Protein AF-A6G2N0-F1 (afdb_monomer)

Solvent-accessible surface area (backbone atoms only — not comparable to full-atom values): 9481 Å² total; per-residue (Å²): 54,36,30,54,74,61,74,48,76,41,47,52,71,36,73,52,55,35,36,36,58,44,67,35,67,49,73,44,63,50,72,87,75,72,36,85,74,47,76,44,66,72,51,85,65,52,94,42,86,45,56,96,41,101,87,50,57,52,89,36,59,29,45,91,34,53,29,30,73,48,76,86,74,53,82,82,58,87,58,37,29,37,31,46,38,41,38,33,29,70,23,92,53,71,44,46,45,54,37,36,42,69,68,62,53,49,35,29,37,28,40,21,82,88,72,48,35,31,26,36,18,35,42,32,44,34,45,88,89,48,22,48,32,34,76,42,94,53,58,49,75,92,54,61,62,64,46,82,77,42,73,37,80,36,82,75,79,65,72,39,67,72,39,57,57,54,55,68,124

Radius of gyration: 16.44 Å; Cα contacts (8 Å, |Δi|>4): 388; chains: 1; bounding box: 40×40×49 Å

Sequence (169 aa):
MIRPEQPFALFAGDEAVFYFGSPLWLELTAGDPPRPLLELPCVRPSDTWFGPSTREGELCYAAQTRARMDLEAIDWGPARALTRVRLINSSAQTLHFTRLLVPIGRLGLFLAADGRHWTEGLRANVGTEVVDCEVETAPPEEAGSVERVREARRGSSGVFRRALVALVG

pLDDT: mean 77.18, std 16.87, range [33.44, 95.06]

InterPro domains:
  IPR007366 Protein of unknown function DUF432 [PF04254] (1-110)

Nearest PDB structures (foldseek):
  7ds1-assembly1_A  TM=2.674E-01  e=5.481E+00  Aspergillus oryzae RIB40

Secondary structure (DSSP, 8-state):
-BEESS-EEE-TT-EEEEEEEEEPEEEEEETTTTEEEEEEESS--B--EEEEETTEEEE--B---EEBS-STT----SSEEEEEEEEEE-SSS-EEE--B---GGGS-EEEETTS-EEE--EEEEE-SS-EEEEE-SS--GGG-SEEEEE--SS---S-BTTS------

Mean predicted aligned error: 8.43 Å

Structure (mmCIF, N/CA/C/O backbone):
data_AF-A6G2N0-F1
#
_entry.id   AF-A6G2N0-F1
#
loop_
_atom_site.group_PDB
_atom_site.id
_atom_site.type_symbol
_atom_site.label_atom_id
_atom_site.label_alt_id
_atom_site.label_comp_id
_atom_site.label_asym_id
_atom_site.label_entity_id
_atom_site.label_seq_id
_atom_site.pdbx_PDB_ins_code
_atom_site.Cartn_x
_atom_site.Cartn_y
_atom_site.Cartn_z
_atom_site.occupancy
_atom_site.B_iso_or_equiv
_atom_site.auth_seq_id
_atom_site.auth_comp_id
_atom_site.auth_asym_id
_atom_site.auth_atom_id
_atom_site.pdbx_PDB_model_num
ATOM 1 N N . MET A 1 1 ? -7.073 8.025 -2.406 1.00 61.81 1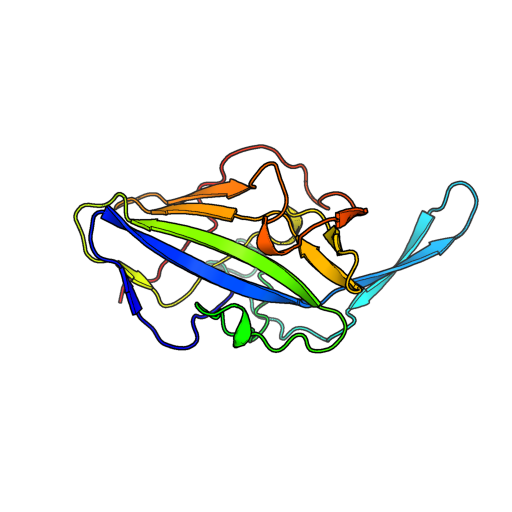 MET A N 1
ATOM 2 C CA . MET A 1 1 ? -8.085 7.745 -1.366 1.00 61.81 1 MET A CA 1
ATOM 3 C C . MET A 1 1 ? -8.633 6.355 -1.600 1.00 61.81 1 MET A C 1
ATOM 5 O O . MET A 1 1 ? -9.202 6.112 -2.655 1.00 61.81 1 MET A O 1
ATOM 9 N N . ILE A 1 2 ? -8.432 5.465 -0.639 1.00 67.56 2 ILE A N 1
ATOM 10 C CA . ILE A 1 2 ? -8.869 4.069 -0.659 1.00 67.56 2 ILE A CA 1
ATOM 11 C C . ILE A 1 2 ? -10.036 3.926 0.315 1.00 67.56 2 ILE A C 1
ATOM 13 O O . ILE A 1 2 ? -10.084 4.611 1.340 1.00 67.56 2 ILE A O 1
ATOM 17 N N . ARG A 1 3 ? -11.000 3.070 -0.022 1.00 69.62 3 ARG A N 1
ATOM 18 C CA . ARG A 1 3 ? -12.134 2.733 0.849 1.00 69.62 3 ARG A CA 1
ATOM 19 C C . ARG A 1 3 ? -12.067 1.244 1.175 1.00 69.62 3 ARG A C 1
ATOM 21 O O . ARG A 1 3 ? -11.811 0.474 0.249 1.00 69.62 3 ARG A O 1
ATOM 28 N N . PRO A 1 4 ? -12.289 0.818 2.426 1.00 69.31 4 PRO A N 1
ATOM 29 C CA . PRO A 1 4 ? -12.474 -0.598 2.703 1.00 69.31 4 PRO A CA 1
ATOM 30 C C . PRO A 1 4 ? -13.734 -1.101 1.988 1.00 69.31 4 PRO A C 1
ATOM 32 O O . PRO A 1 4 ? -14.647 -0.324 1.697 1.00 69.31 4 PRO A O 1
ATOM 35 N N . GLU A 1 5 ? -13.773 -2.394 1.665 1.00 72.88 5 GLU A N 1
ATOM 36 C CA . GLU A 1 5 ? -14.953 -3.020 1.056 1.00 72.88 5 GLU A CA 1
ATOM 37 C C . GLU A 1 5 ? -16.218 -2.831 1.892 1.00 72.88 5 GLU A C 1
ATOM 39 O O . GLU A 1 5 ? -17.284 -2.534 1.352 1.00 72.88 5 GLU A O 1
ATOM 44 N N . GLN A 1 6 ? -16.070 -2.968 3.204 1.00 71.38 6 GLN A N 1
ATOM 45 C CA . GLN A 1 6 ? -17.097 -2.679 4.187 1.00 71.38 6 GLN A CA 1
ATOM 46 C C . GLN A 1 6 ? -16.482 -1.777 5.259 1.00 71.38 6 GLN A C 1
ATOM 48 O O . GLN A 1 6 ? -15.341 -2.019 5.665 1.00 71.38 6 GLN A O 1
ATOM 53 N N . PRO A 1 7 ? -17.190 -0.728 5.714 1.00 75.62 7 PRO A N 1
ATOM 54 C CA . PRO A 1 7 ? -16.793 -0.014 6.918 1.00 75.62 7 PRO A CA 1
ATOM 55 C C . PRO A 1 7 ? -16.642 -1.006 8.068 1.00 75.62 7 PRO A C 1
ATOM 57 O O . PRO A 1 7 ? -17.471 -1.901 8.229 1.00 75.62 7 PRO A O 1
ATOM 60 N N . PHE A 1 8 ? -15.598 -0.840 8.865 1.00 80.56 8 PHE A N 1
ATOM 61 C CA . PHE A 1 8 ? -15.336 -1.703 10.007 1.00 80.56 8 PHE A CA 1
ATOM 62 C C . PHE A 1 8 ? -14.929 -0.857 11.212 1.00 80.56 8 PHE A C 1
ATOM 64 O O . PHE A 1 8 ? -14.494 0.292 11.077 1.00 80.56 8 PHE A O 1
ATOM 71 N N . ALA A 1 9 ? -15.110 -1.437 12.393 1.00 85.31 9 ALA A N 1
ATOM 72 C CA . ALA A 1 9 ? -14.649 -0.881 13.650 1.00 85.31 9 ALA A CA 1
ATOM 73 C C . ALA A 1 9 ? -13.345 -1.578 14.050 1.00 85.31 9 ALA A C 1
ATOM 75 O O . ALA A 1 9 ? -13.254 -2.801 13.960 1.00 85.31 9 ALA A O 1
ATOM 76 N N . LEU A 1 10 ? -12.357 -0.805 14.487 1.00 88.31 10 LEU A N 1
ATOM 77 C CA . LEU A 1 10 ? -11.127 -1.314 15.084 1.00 88.31 10 LEU A CA 1
ATOM 78 C C . LEU A 1 10 ? -11.140 -0.952 16.567 1.00 88.31 10 LEU A C 1
ATOM 80 O O . LEU A 1 10 ? -11.155 0.237 16.902 1.00 88.31 10 LEU A O 1
ATOM 84 N N . PHE A 1 11 ? -11.180 -1.944 17.454 1.00 91.38 11 PHE A N 1
ATOM 85 C CA . PHE A 1 11 ? -11.209 -1.685 18.893 1.00 91.38 11 PHE A CA 1
ATOM 86 C C . PHE A 1 11 ? -9.862 -1.158 19.393 1.00 91.38 11 PHE A C 1
ATOM 88 O O . PHE A 1 11 ? -8.851 -1.208 18.692 1.00 91.38 11 PHE A O 1
ATOM 95 N N . ALA A 1 12 ? -9.864 -0.578 20.591 1.00 92.06 12 ALA A N 1
ATOM 96 C CA . ALA A 1 12 ? -8.654 -0.062 21.220 1.00 92.06 12 ALA A CA 1
ATOM 97 C C . ALA A 1 12 ? -7.628 -1.190 21.415 1.00 92.06 12 ALA A C 1
ATOM 99 O O . ALA A 1 12 ? -7.949 -2.217 22.008 1.00 92.06 12 ALA A O 1
ATOM 100 N N . GLY A 1 13 ? -6.401 -0.985 20.934 1.00 91.00 13 GLY A N 1
ATOM 101 C CA . GLY A 1 13 ? -5.320 -1.970 20.990 1.00 91.00 13 GLY A CA 1
ATOM 102 C C . GLY A 1 13 ? -5.304 -2.985 19.844 1.00 91.00 13 GLY A C 1
ATOM 103 O O . GLY A 1 13 ? -4.304 -3.688 19.701 1.00 91.00 13 GLY A O 1
ATOM 104 N N . ASP A 1 14 ? -6.349 -3.041 19.015 1.00 93.44 14 ASP A N 1
ATOM 105 C CA . ASP A 1 14 ? -6.418 -3.989 17.904 1.00 93.44 14 ASP A CA 1
ATOM 106 C C . ASP A 1 14 ? -5.618 -3.523 16.681 1.00 93.44 14 ASP A C 1
ATOM 108 O O . ASP A 1 14 ? -5.363 -2.333 16.457 1.00 93.44 14 ASP A O 1
ATOM 112 N N . GLU A 1 15 ? -5.276 -4.499 15.843 1.00 92.62 15 GLU A N 1
ATOM 113 C CA . GLU A 1 15 ? -4.634 -4.308 14.551 1.00 92.62 15 GLU A CA 1
ATOM 114 C C . GLU A 1 15 ? -5.508 -4.872 13.424 1.00 92.62 15 GLU A C 1
ATOM 116 O O . GLU A 1 15 ? -6.157 -5.906 13.578 1.00 92.62 15 GLU A O 1
ATOM 121 N N . ALA A 1 16 ? -5.486 -4.215 12.266 1.00 89.88 16 ALA A N 1
ATOM 122 C CA . ALA A 1 16 ? -6.027 -4.753 11.026 1.00 89.88 16 ALA A CA 1
ATOM 123 C C . ALA A 1 16 ? -5.038 -4.592 9.864 1.00 89.88 16 ALA A C 1
ATOM 125 O O . ALA A 1 16 ? -4.276 -3.624 9.801 1.00 89.88 16 ALA A O 1
ATOM 126 N N . VAL A 1 17 ? -5.079 -5.531 8.918 1.00 90.38 17 VAL A N 1
ATOM 127 C CA . VAL A 1 17 ? -4.259 -5.510 7.701 1.00 90.38 17 VAL A CA 1
ATOM 128 C C . VAL A 1 17 ? -5.155 -5.348 6.480 1.00 90.38 17 VAL A C 1
ATOM 130 O O . VAL A 1 17 ? -6.220 -5.956 6.383 1.00 90.38 17 VAL A O 1
ATOM 133 N N . PHE A 1 18 ? -4.715 -4.508 5.547 1.00 87.31 18 PHE A N 1
ATOM 134 C CA . PHE A 1 18 ? -5.406 -4.224 4.298 1.00 87.31 18 PHE A CA 1
ATOM 135 C C . PHE A 1 18 ? -4.469 -4.350 3.117 1.00 87.31 18 PHE A C 1
ATOM 137 O O . PHE A 1 18 ? -3.314 -3.939 3.182 1.00 87.31 18 PHE A O 1
ATOM 144 N N . TYR A 1 19 ? -5.019 -4.788 1.998 1.00 88.62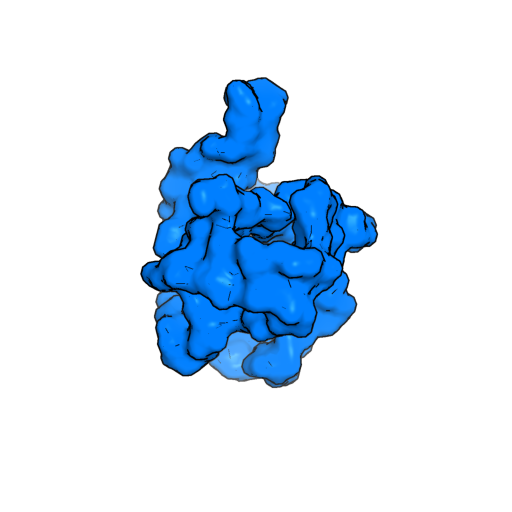 19 TYR A N 1
ATOM 145 C CA . TYR A 1 19 ? -4.350 -4.801 0.713 1.00 88.62 19 TYR A CA 1
ATOM 146 C C . TYR A 1 19 ? -5.167 -3.991 -0.283 1.00 88.62 19 TYR A C 1
ATOM 148 O O . TYR A 1 19 ? -6.398 -4.075 -0.319 1.00 88.62 19 TYR A O 1
ATOM 156 N N . PHE A 1 20 ? -4.500 -3.184 -1.101 1.00 86.44 20 PHE A N 1
ATOM 157 C CA . PHE A 1 20 ? -5.162 -2.465 -2.185 1.00 86.44 20 PHE A CA 1
ATOM 158 C C . PHE A 1 20 ? -4.223 -2.291 -3.383 1.00 86.44 20 PHE A C 1
ATOM 160 O O . PHE A 1 20 ? -3.032 -2.026 -3.230 1.00 86.44 20 PHE A O 1
ATOM 167 N N . GLY A 1 21 ? -4.764 -2.451 -4.591 1.00 86.44 21 GLY A N 1
ATOM 168 C CA . GLY A 1 21 ? -4.028 -2.268 -5.841 1.00 86.44 21 GLY A CA 1
ATOM 169 C C . GLY A 1 21 ? -4.092 -0.832 -6.367 1.00 86.44 21 GLY A C 1
ATOM 170 O O . GLY A 1 21 ? -5.176 -0.332 -6.696 1.00 86.44 21 GLY A O 1
ATOM 171 N N . SER A 1 22 ? -2.940 -0.187 -6.529 1.00 84.62 22 SER A N 1
ATOM 172 C CA . SER A 1 22 ? -2.809 1.095 -7.236 1.00 84.62 22 SER A CA 1
ATOM 173 C C . SER A 1 22 ? -2.490 0.873 -8.712 1.00 84.62 22 SER A C 1
ATOM 175 O O . SER A 1 22 ? -1.679 0.001 -9.012 1.00 84.62 22 SER A O 1
ATOM 177 N N . PRO A 1 23 ? -3.090 1.633 -9.645 1.00 85.38 23 PRO A N 1
ATOM 178 C CA . PRO A 1 23 ? -2.761 1.505 -11.060 1.00 85.38 23 PRO A CA 1
ATOM 179 C C . PRO A 1 23 ? -1.313 1.931 -11.329 1.00 85.38 23 PRO A C 1
ATOM 181 O O . PRO A 1 23 ? -0.829 2.922 -10.778 1.00 85.38 23 PRO A O 1
ATOM 184 N N . LEU A 1 24 ? -0.643 1.182 -12.198 1.00 86.94 24 LEU A N 1
ATOM 185 C CA . LEU A 1 24 ? 0.693 1.488 -12.685 1.00 86.94 24 LEU A CA 1
ATOM 186 C C . LEU A 1 24 ? 0.659 2.590 -13.745 1.00 86.94 24 LEU A C 1
ATOM 188 O O . LEU A 1 24 ? -0.360 2.855 -14.390 1.00 86.94 24 LEU A O 1
ATOM 192 N N . TRP A 1 25 ? 1.821 3.207 -13.920 1.00 85.88 25 TRP A N 1
ATOM 193 C CA . TRP A 1 25 ? 2.100 4.178 -14.965 1.00 85.88 25 TRP A CA 1
ATOM 194 C C . TRP A 1 25 ? 3.224 3.638 -15.838 1.00 85.88 25 TRP A C 1
ATOM 196 O O . TRP A 1 25 ? 4.190 3.067 -15.331 1.00 85.88 25 TRP A O 1
ATOM 206 N N . LEU A 1 26 ? 3.082 3.820 -17.144 1.00 87.12 26 LEU A N 1
ATOM 207 C CA . LEU A 1 26 ? 4.092 3.492 -18.130 1.00 87.12 26 LEU A CA 1
ATOM 208 C C . LEU A 1 26 ? 4.954 4.728 -18.380 1.00 87.12 26 LEU A C 1
ATOM 210 O O . LEU A 1 26 ? 4.442 5.775 -18.770 1.00 87.12 26 LEU A O 1
ATOM 214 N N . GLU A 1 27 ? 6.258 4.588 -18.179 1.00 88.38 27 GLU A N 1
ATOM 215 C CA . GLU A 1 27 ? 7.251 5.614 -18.478 1.00 88.38 27 GLU A CA 1
ATOM 216 C C . GLU A 1 27 ? 8.030 5.208 -19.732 1.00 88.38 27 GLU A C 1
ATOM 218 O O . GLU A 1 27 ? 8.621 4.129 -19.790 1.00 88.38 27 GLU A O 1
ATOM 223 N N . LEU A 1 28 ? 8.033 6.078 -20.739 1.00 88.31 28 LEU A N 1
ATOM 224 C CA . LEU A 1 28 ? 8.879 5.944 -21.918 1.00 88.31 28 LEU A CA 1
ATOM 225 C C . LEU A 1 28 ? 10.133 6.787 -21.725 1.00 88.31 28 LEU A C 1
ATOM 227 O O . LEU A 1 28 ? 10.047 8.001 -21.531 1.00 88.31 28 LEU A O 1
ATOM 231 N N . THR A 1 29 ? 11.296 6.151 -21.834 1.00 91.75 29 THR A N 1
ATOM 232 C CA . THR A 1 29 ? 12.603 6.811 -21.759 1.00 91.75 29 THR A CA 1
ATOM 233 C C . THR A 1 29 ? 13.359 6.682 -23.077 1.00 91.75 29 THR A C 1
ATOM 235 O O . THR A 1 29 ? 13.266 5.644 -23.729 1.00 91.75 29 THR A O 1
ATOM 238 N N . ALA A 1 30 ? 14.154 7.685 -23.452 1.00 93.25 30 ALA A N 1
ATOM 239 C CA . ALA A 1 30 ? 15.039 7.609 -24.617 1.00 93.25 30 ALA A CA 1
ATOM 240 C C . ALA A 1 30 ? 16.377 8.322 -24.390 1.00 93.25 30 ALA A C 1
ATOM 242 O O . ALA A 1 30 ? 16.510 9.153 -23.490 1.00 93.25 30 ALA A O 1
ATOM 243 N N . GLY A 1 31 ? 17.342 8.023 -25.261 1.00 93.75 31 GLY A N 1
ATOM 244 C CA . GLY A 1 31 ? 18.702 8.554 -25.198 1.00 93.75 31 GLY A CA 1
ATOM 245 C C . GLY A 1 31 ? 19.630 7.741 -24.294 1.00 93.75 31 GLY A C 1
ATOM 246 O O . GLY A 1 31 ? 19.213 6.767 -23.669 1.00 93.75 31 GLY A O 1
ATOM 247 N N . ASP A 1 32 ? 20.893 8.164 -24.252 1.00 90.75 32 ASP A N 1
ATOM 248 C CA . ASP A 1 32 ? 21.941 7.616 -23.388 1.00 90.75 32 ASP A CA 1
ATOM 249 C C . ASP A 1 32 ? 22.676 8.787 -22.687 1.00 90.75 32 ASP A C 1
ATOM 251 O O . ASP A 1 32 ? 23.319 9.590 -23.372 1.00 90.75 32 ASP A O 1
ATOM 255 N N . PRO A 1 33 ? 22.517 8.986 -21.359 1.00 88.75 33 PRO A N 1
ATOM 256 C CA . PRO A 1 33 ? 21.727 8.161 -20.446 1.00 88.75 33 PRO A CA 1
ATOM 257 C C . PRO A 1 33 ? 20.212 8.287 -20.704 1.00 88.75 33 PRO A C 1
ATOM 259 O O . PRO A 1 33 ? 19.769 9.326 -21.210 1.00 88.75 33 PRO A O 1
ATOM 262 N N . PRO A 1 34 ? 19.405 7.275 -20.325 1.00 89.44 34 PRO A N 1
ATOM 263 C CA . PRO A 1 34 ? 17.956 7.299 -20.501 1.00 89.44 34 PRO A CA 1
ATOM 264 C C . PRO A 1 34 ? 17.319 8.526 -19.844 1.00 89.44 34 PRO A C 1
ATOM 266 O O . PRO A 1 34 ? 17.529 8.794 -18.661 1.00 89.44 34 PRO A O 1
ATOM 269 N N . ARG A 1 35 ? 16.509 9.265 -20.606 1.00 89.06 35 ARG A N 1
ATOM 270 C CA . ARG A 1 35 ? 15.733 10.410 -20.113 1.00 89.06 35 ARG A CA 1
ATOM 271 C C . ARG A 1 35 ? 14.239 10.159 -20.282 1.00 89.06 35 ARG A C 1
ATOM 273 O O . ARG A 1 35 ? 13.851 9.667 -21.343 1.00 89.06 35 ARG A O 1
ATOM 280 N N . PRO A 1 36 ? 13.400 10.515 -19.295 1.00 86.38 36 PRO A N 1
ATOM 281 C CA . PRO A 1 36 ? 11.955 10.379 -19.418 1.00 86.38 36 PRO A CA 1
ATOM 282 C C . PRO A 1 36 ? 11.430 11.302 -20.522 1.00 86.38 36 PRO A C 1
ATOM 284 O O . PRO A 1 36 ? 11.734 12.494 -20.549 1.00 86.38 36 PRO A O 1
ATOM 287 N N . LEU A 1 37 ? 10.656 10.733 -21.444 1.00 89.38 37 LEU A N 1
ATOM 288 C CA . LEU A 1 37 ? 9.993 11.446 -22.536 1.00 89.38 37 LEU A CA 1
ATOM 289 C C . LEU A 1 37 ? 8.504 11.629 -22.268 1.00 89.38 37 LEU A C 1
ATOM 291 O O . LEU A 1 37 ? 7.951 12.696 -22.525 1.00 89.38 37 LEU A O 1
ATOM 295 N N . LEU A 1 38 ? 7.851 10.562 -2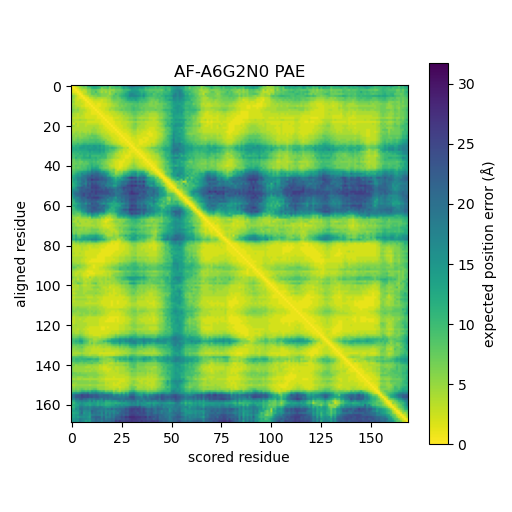1.808 1.00 85.12 38 LEU A N 1
ATOM 296 C CA . LEU A 1 38 ? 6.407 10.511 -21.651 1.00 85.12 38 LEU A CA 1
ATOM 297 C C . LEU A 1 38 ? 6.034 9.573 -20.511 1.00 85.12 38 LEU A C 1
ATOM 299 O O . LEU A 1 38 ? 6.637 8.514 -20.345 1.00 85.12 38 LEU A O 1
ATOM 303 N N . GLU A 1 39 ? 4.986 9.943 -19.786 1.00 81.69 39 GLU A N 1
ATOM 304 C CA . GLU A 1 39 ? 4.362 9.094 -18.788 1.00 81.69 39 GLU A CA 1
ATOM 305 C C . GLU A 1 39 ? 2.867 8.952 -19.083 1.00 81.69 39 GLU A C 1
ATOM 307 O O . GLU A 1 39 ? 2.180 9.949 -19.316 1.00 81.69 39 GLU A O 1
ATOM 312 N N . LEU A 1 40 ? 2.362 7.718 -19.095 1.00 81.81 40 LEU A N 1
ATOM 313 C CA . LEU A 1 40 ? 0.965 7.406 -19.392 1.00 81.81 40 LEU A CA 1
ATOM 314 C C . LEU A 1 40 ? 0.376 6.502 -18.303 1.00 81.81 40 LEU A C 1
ATOM 316 O O . LEU A 1 40 ? 0.990 5.492 -17.956 1.00 81.81 40 LEU A O 1
ATOM 320 N N . PRO A 1 41 ? -0.824 6.796 -17.776 1.00 80.06 41 PRO A N 1
ATOM 321 C CA . PRO A 1 41 ? -1.479 5.897 -16.836 1.00 80.06 41 PRO A CA 1
ATOM 322 C C . PRO A 1 41 ? -1.956 4.629 -17.559 1.00 80.06 41 PRO A C 1
ATOM 324 O O . PRO A 1 41 ? -2.644 4.718 -18.576 1.00 80.06 41 PRO A O 1
ATOM 327 N N . CYS A 1 42 ? -1.660 3.445 -17.012 1.00 81.06 42 CYS A N 1
ATOM 328 C CA . CYS A 1 42 ? -2.153 2.178 -17.572 1.00 81.06 42 CYS A CA 1
ATOM 329 C C . CYS A 1 42 ? -3.673 2.022 -17.399 1.00 81.06 42 CYS A C 1
ATOM 331 O O . CYS A 1 42 ? -4.335 1.339 -18.175 1.00 81.06 42 CYS A O 1
ATOM 333 N N . VAL A 1 43 ? -4.231 2.675 -16.377 1.00 73.31 43 VAL A N 1
ATOM 334 C CA . VAL A 1 43 ? -5.669 2.788 -16.127 1.00 73.31 43 VAL A CA 1
ATOM 335 C C . VAL A 1 43 ? -5.954 4.242 -15.786 1.00 73.31 43 VAL A C 1
ATOM 337 O O . VAL A 1 43 ? -5.338 4.769 -14.862 1.00 73.31 43 VAL A O 1
ATOM 340 N N . ARG A 1 44 ? -6.886 4.893 -16.495 1.00 66.38 44 ARG A N 1
ATOM 341 C CA . ARG A 1 44 ? -7.277 6.280 -16.197 1.00 66.38 44 ARG A CA 1
ATOM 342 C C . ARG A 1 44 ? -7.886 6.344 -14.786 1.00 66.38 44 ARG A C 1
ATOM 344 O O . ARG A 1 44 ? -8.972 5.794 -14.587 1.00 66.38 44 ARG A O 1
ATOM 351 N N . PRO A 1 45 ? -7.231 6.989 -13.804 1.00 62.00 45 PRO A N 1
ATOM 352 C CA . PRO A 1 45 ? -7.839 7.172 -12.497 1.00 62.00 45 PRO A CA 1
ATOM 353 C C . PRO A 1 45 ? -9.022 8.143 -12.605 1.00 62.00 45 PRO A C 1
ATOM 355 O O . PRO A 1 45 ? -9.080 8.981 -13.503 1.00 62.00 45 PRO A O 1
ATOM 358 N N . SER A 1 46 ? -9.982 8.029 -11.688 1.00 55.62 46 SER A N 1
ATOM 359 C CA . SER A 1 46 ? -11.000 9.069 -11.526 1.00 55.62 46 SER A CA 1
ATOM 360 C C . SER A 1 46 ? -10.376 10.251 -10.787 1.00 55.62 46 SER A C 1
ATOM 362 O O . SER A 1 46 ? -9.815 10.074 -9.702 1.00 55.62 46 SER A O 1
ATOM 364 N N . ASP A 1 47 ? -10.461 11.446 -11.366 1.00 52.34 47 ASP A N 1
ATOM 365 C CA . ASP A 1 47 ? -9.924 12.662 -10.759 1.00 52.34 47 ASP A CA 1
ATOM 366 C C . ASP A 1 47 ? -10.772 13.044 -9.538 1.00 52.34 47 ASP A C 1
ATOM 368 O O . ASP A 1 47 ? -11.912 13.490 -9.668 1.00 52.34 47 ASP A O 1
ATOM 372 N N . THR A 1 48 ? -10.234 12.869 -8.328 1.00 48.59 48 THR A N 1
ATOM 373 C CA . THR A 1 48 ? -10.865 13.380 -7.103 1.00 48.59 48 THR A CA 1
ATOM 374 C C . THR A 1 48 ? -9.887 14.245 -6.331 1.00 48.59 48 THR A C 1
ATOM 376 O O . THR A 1 48 ? -8.784 13.818 -6.002 1.00 48.59 48 THR A O 1
ATOM 379 N N . TRP A 1 49 ? -10.312 15.458 -6.012 1.00 41.38 49 TRP A N 1
ATOM 380 C CA . TRP A 1 49 ? -9.546 16.409 -5.222 1.00 41.38 49 TRP A CA 1
ATOM 381 C C . TRP A 1 49 ? -9.699 16.134 -3.717 1.00 41.38 49 TRP A C 1
ATOM 383 O O . TRP A 1 49 ? -10.815 15.889 -3.256 1.00 41.38 49 TRP A O 1
ATOM 393 N N . PHE A 1 50 ? -8.612 16.197 -2.936 1.00 45.53 50 PHE A N 1
ATOM 394 C CA . PHE A 1 50 ? -8.666 16.112 -1.471 1.00 45.53 50 PHE A CA 1
ATOM 395 C C . PHE A 1 50 ? -7.906 17.275 -0.816 1.00 45.53 50 PHE A C 1
ATOM 397 O O . PHE A 1 50 ? -6.679 17.331 -0.851 1.00 45.53 50 PHE A O 1
ATOM 404 N N . GLY A 1 51 ? -8.650 18.196 -0.202 1.00 42.25 51 GLY A N 1
ATOM 405 C CA . GLY A 1 51 ? -8.134 19.369 0.509 1.00 42.25 51 GLY A CA 1
ATOM 406 C C . GLY A 1 51 ? -9.221 20.434 0.713 1.00 42.25 51 GLY A C 1
ATOM 407 O O . GLY A 1 51 ? -10.239 20.374 0.019 1.00 42.25 51 GLY A O 1
ATOM 408 N N . PRO A 1 52 ? -9.049 21.393 1.647 1.00 37.06 52 PRO A N 1
ATOM 409 C CA . PRO A 1 52 ? -10.019 22.468 1.900 1.00 37.06 52 PRO A CA 1
ATOM 410 C C . PRO A 1 52 ? -10.263 23.386 0.692 1.00 37.06 52 PRO A C 1
ATOM 412 O O . PRO A 1 52 ? -11.291 24.056 0.633 1.00 37.06 52 PRO A O 1
ATOM 415 N N . SER A 1 53 ? -9.344 23.432 -0.278 1.00 34.56 53 SER A N 1
ATOM 416 C CA . SER A 1 53 ? -9.522 24.176 -1.530 1.00 34.56 53 SER A CA 1
ATOM 417 C C . SER A 1 53 ? -8.672 23.588 -2.656 1.00 34.56 53 SER A C 1
ATOM 419 O O . SER A 1 53 ? -7.773 22.795 -2.397 1.00 34.56 53 SER A O 1
ATOM 421 N N . THR A 1 54 ? -8.887 24.026 -3.900 1.00 39.81 54 THR A N 1
ATOM 422 C CA . THR A 1 54 ? -8.036 23.686 -5.062 1.00 39.81 54 THR A CA 1
ATOM 423 C C . THR A 1 54 ? -6.603 24.235 -4.980 1.00 39.81 54 THR A C 1
ATOM 425 O O . THR A 1 54 ? -5.770 23.918 -5.827 1.00 39.81 54 THR A O 1
ATOM 428 N N . ARG A 1 55 ? -6.302 25.067 -3.972 1.00 33.44 55 ARG A N 1
ATOM 429 C CA . ARG A 1 55 ? -4.974 25.652 -3.712 1.00 33.44 55 ARG A CA 1
ATOM 430 C C . ARG A 1 55 ? -4.244 24.980 -2.550 1.00 33.44 55 ARG A C 1
ATOM 432 O O . ARG A 1 55 ? -3.021 25.019 -2.502 1.00 33.44 55 ARG A O 1
ATOM 439 N N . GLU A 1 56 ? -4.991 24.362 -1.642 1.00 33.81 56 GLU A N 1
ATOM 440 C CA . GLU A 1 56 ? -4.489 23.658 -0.466 1.00 33.81 56 GLU A CA 1
ATOM 441 C C . GLU A 1 56 ? -5.134 22.274 -0.440 1.00 33.81 56 GLU A C 1
ATOM 443 O O . GLU A 1 56 ? -6.257 22.091 0.025 1.00 33.81 56 GLU A O 1
ATOM 448 N N . GLY A 1 57 ? -4.434 21.303 -1.015 1.00 38.19 57 GLY A N 1
ATOM 449 C CA . GLY A 1 57 ? -4.871 19.920 -1.130 1.00 38.19 57 GLY A CA 1
ATOM 450 C C . GLY A 1 57 ? -3.787 19.065 -1.770 1.00 38.19 57 GLY A C 1
ATOM 451 O O . GLY A 1 57 ? -2.863 19.584 -2.394 1.00 38.19 57 GLY A O 1
ATOM 452 N N . GLU A 1 58 ? -3.886 17.752 -1.607 1.00 46.31 58 GLU A N 1
ATOM 453 C CA . GLU A 1 58 ? -3.042 16.809 -2.335 1.00 46.31 58 GLU A CA 1
ATOM 454 C C . GLU A 1 58 ? -3.883 16.139 -3.418 1.00 46.31 58 GLU A C 1
ATOM 456 O O . GLU A 1 58 ? -5.010 15.703 -3.162 1.00 46.31 58 GLU A O 1
ATOM 461 N N . LEU A 1 59 ? -3.327 16.034 -4.632 1.00 39.06 59 LEU A N 1
ATOM 462 C CA . LEU A 1 59 ? -3.913 15.210 -5.684 1.00 39.06 59 LEU A CA 1
ATOM 463 C C . LEU A 1 59 ? -3.895 13.755 -5.206 1.00 39.06 59 LEU A C 1
ATOM 465 O O . LEU A 1 59 ? -2.912 13.030 -5.342 1.00 39.06 59 LEU A O 1
ATOM 469 N N . CYS A 1 60 ? -4.992 13.348 -4.589 1.00 47.16 60 CYS A N 1
ATOM 470 C CA . CYS A 1 60 ? -5.211 11.993 -4.149 1.00 47.16 60 CYS A CA 1
ATOM 471 C C . CYS A 1 60 ? -5.925 11.273 -5.280 1.00 47.16 60 CYS A C 1
ATOM 473 O O . CYS A 1 60 ? -7.122 11.473 -5.464 1.00 47.16 60 CYS A O 1
ATOM 475 N N . TYR A 1 61 ? -5.237 10.381 -5.992 1.00 47.03 61 TYR A N 1
ATOM 476 C CA . TYR A 1 61 ? -5.934 9.440 -6.861 1.00 47.03 61 TYR A CA 1
ATOM 477 C C . TYR A 1 61 ? -6.964 8.683 -6.005 1.00 47.03 61 TYR A C 1
ATOM 479 O O . TYR A 1 61 ? -6.600 7.885 -5.133 1.00 47.03 61 TYR A O 1
ATOM 487 N N . ALA A 1 62 ? -8.261 8.952 -6.177 1.00 48.50 62 ALA A N 1
ATOM 488 C CA . ALA A 1 62 ? -9.272 7.973 -5.814 1.00 48.50 62 ALA A CA 1
ATOM 489 C C . ALA A 1 62 ? -9.256 6.944 -6.928 1.00 48.50 62 ALA A C 1
ATOM 491 O O . ALA A 1 62 ? -10.050 6.968 -7.866 1.00 48.50 62 ALA A O 1
ATOM 492 N N . ALA A 1 63 ? -8.328 6.004 -6.816 1.00 50.00 63 ALA A N 1
ATOM 493 C CA . ALA A 1 63 ? -8.642 4.710 -7.359 1.00 50.00 63 ALA A CA 1
ATOM 494 C C . ALA A 1 63 ? -9.877 4.253 -6.569 1.00 50.00 63 ALA A C 1
ATOM 496 O O . ALA A 1 63 ? -9.840 4.220 -5.338 1.00 50.00 63 ALA A O 1
ATOM 497 N N . GLN A 1 64 ? -10.983 3.925 -7.238 1.00 50.47 64 GLN A N 1
ATOM 498 C CA . GLN A 1 64 ? -12.107 3.202 -6.628 1.00 50.47 64 GLN A CA 1
ATOM 499 C C . GLN A 1 64 ? -11.678 1.771 -6.238 1.00 50.47 64 GLN A C 1
ATOM 501 O O . GLN A 1 64 ? -12.418 0.808 -6.400 1.00 50.47 64 GLN A O 1
ATOM 506 N N . THR A 1 65 ? -10.443 1.613 -5.772 1.00 58.44 65 THR A N 1
ATOM 507 C CA . THR A 1 65 ? -9.886 0.377 -5.285 1.00 58.44 65 THR A CA 1
ATOM 508 C C . THR A 1 65 ? -10.462 0.174 -3.901 1.00 58.44 65 THR A C 1
ATOM 510 O O . THR A 1 65 ? -10.241 0.970 -2.982 1.00 58.44 65 THR A O 1
ATOM 513 N N . ARG A 1 66 ? -11.243 -0.889 -3.775 1.00 67.00 66 ARG A N 1
ATOM 514 C CA . ARG A 1 66 ? -11.669 -1.381 -2.480 1.00 67.00 66 ARG A CA 1
ATOM 515 C C . ARG A 1 66 ? -10.472 -2.064 -1.828 1.00 67.00 66 ARG A C 1
ATOM 517 O O . ARG A 1 66 ? -9.891 -2.967 -2.426 1.00 67.00 66 ARG A O 1
ATOM 524 N N . ALA A 1 67 ? -10.096 -1.620 -0.637 1.00 76.50 67 ALA A N 1
ATOM 525 C CA . ALA A 1 67 ? -9.160 -2.370 0.183 1.00 76.50 67 ALA A CA 1
ATOM 526 C C . ALA A 1 67 ? -9.814 -3.685 0.630 1.00 76.50 67 ALA A C 1
ATOM 528 O O . ALA A 1 67 ? -10.991 -3.695 1.013 1.00 76.50 67 ALA A O 1
ATOM 529 N N . ARG A 1 68 ? -9.050 -4.776 0.570 1.00 83.19 68 ARG A N 1
ATOM 530 C CA . ARG A 1 68 ? -9.433 -6.105 1.060 1.00 83.19 68 ARG A CA 1
ATOM 531 C C . ARG A 1 68 ? -8.654 -6.414 2.327 1.00 83.19 68 ARG A C 1
ATOM 533 O O . ARG A 1 68 ? -7.490 -6.040 2.421 1.00 83.19 68 ARG A O 1
ATOM 540 N N . MET A 1 69 ? -9.287 -7.094 3.273 1.00 84.25 69 MET A N 1
ATOM 541 C CA . MET A 1 69 ? -8.587 -7.672 4.428 1.00 84.25 69 MET A CA 1
ATOM 542 C C . MET A 1 69 ? -7.977 -9.037 4.092 1.00 84.25 69 MET A C 1
ATOM 544 O O . MET A 1 69 ? -6.986 -9.435 4.689 1.00 84.25 69 MET A O 1
ATOM 548 N N . ASP A 1 70 ? -8.557 -9.724 3.109 1.00 85.94 70 ASP A N 1
ATOM 549 C CA . ASP A 1 70 ? -8.078 -11.003 2.604 1.00 85.94 70 ASP A CA 1
ATOM 550 C C . ASP A 1 70 ? -7.315 -10.797 1.288 1.00 85.94 70 ASP A C 1
ATOM 552 O O . ASP A 1 70 ? -7.841 -10.215 0.332 1.00 85.94 70 ASP A O 1
ATOM 556 N N . LEU A 1 71 ? -6.065 -11.261 1.256 1.00 85.75 71 LEU A N 1
ATOM 557 C CA . LEU A 1 71 ? -5.201 -11.205 0.081 1.00 85.75 71 LEU A CA 1
ATOM 558 C C . LEU A 1 71 ? -5.734 -12.085 -1.057 1.00 85.75 71 LEU A C 1
ATOM 560 O O . LEU A 1 71 ? -5.597 -11.720 -2.224 1.00 85.75 71 LEU A O 1
ATOM 564 N N . GLU A 1 72 ? -6.372 -13.213 -0.744 1.00 86.88 72 GLU A N 1
ATOM 565 C CA . GLU A 1 72 ? -6.933 -14.119 -1.753 1.00 86.88 72 GLU A CA 1
ATOM 566 C C . GLU A 1 72 ? -8.142 -13.498 -2.467 1.00 86.88 72 GLU A C 1
ATOM 568 O O . GLU A 1 72 ? -8.411 -13.795 -3.630 1.00 86.88 72 GLU A O 1
ATOM 573 N N . ALA A 1 73 ? -8.820 -12.553 -1.808 1.00 83.88 73 ALA A N 1
ATOM 574 C CA . ALA A 1 73 ? -9.944 -11.797 -2.355 1.00 83.88 73 ALA A CA 1
ATOM 575 C C . ALA A 1 73 ? -9.524 -10.580 -3.211 1.00 83.88 73 ALA A C 1
ATOM 577 O O . ALA A 1 73 ? -10.380 -9.790 -3.644 1.00 83.88 73 ALA A O 1
ATOM 578 N N . ILE A 1 74 ? -8.220 -10.378 -3.434 1.00 83.69 74 ILE A N 1
ATOM 579 C CA . ILE A 1 74 ? -7.708 -9.304 -4.290 1.00 83.69 74 ILE A CA 1
ATOM 580 C C . ILE A 1 74 ? -7.921 -9.653 -5.763 1.00 83.69 74 ILE A C 1
ATOM 582 O O . ILE A 1 74 ? -7.462 -10.676 -6.267 1.00 83.69 74 ILE A O 1
ATOM 586 N N . ASP A 1 75 ? -8.559 -8.729 -6.481 1.00 78.50 75 ASP A N 1
ATOM 587 C CA . ASP A 1 75 ? -8.519 -8.717 -7.937 1.00 78.50 75 ASP A CA 1
ATOM 588 C C . ASP A 1 75 ? -7.171 -8.144 -8.393 1.00 78.50 75 ASP A C 1
ATOM 590 O O . ASP A 1 75 ? -6.909 -6.939 -8.300 1.00 78.50 75 ASP A O 1
ATOM 594 N N . TRP A 1 76 ? -6.317 -9.038 -8.883 1.00 75.75 76 TRP A N 1
ATOM 595 C CA . TRP A 1 76 ? -4.986 -8.744 -9.408 1.00 75.75 76 TRP A CA 1
ATOM 596 C C . TRP A 1 76 ? -4.995 -8.072 -10.783 1.00 75.75 76 TRP A C 1
ATOM 598 O O . TRP A 1 76 ? -3.939 -8.022 -11.409 1.00 75.75 76 TRP A O 1
ATOM 608 N N . GLY A 1 77 ? -6.157 -7.602 -11.261 1.00 71.62 77 GLY A N 1
ATOM 609 C CA . GLY A 1 77 ? -6.382 -7.032 -12.587 1.00 71.62 77 GLY A CA 1
ATOM 610 C C . GLY A 1 77 ? -5.219 -6.205 -13.156 1.00 71.62 77 GLY A C 1
ATOM 611 O O . GLY A 1 77 ? -4.416 -5.627 -12.420 1.00 71.62 77 GLY A O 1
ATOM 612 N N . PRO A 1 78 ? -5.119 -6.119 -14.491 1.00 69.50 78 PRO A N 1
ATOM 613 C CA . PRO A 1 78 ? -3.884 -5.763 -15.178 1.00 69.50 78 PRO A CA 1
ATOM 614 C C . PRO A 1 78 ? -3.308 -4.414 -14.733 1.00 69.50 78 PRO A C 1
ATOM 616 O O . PRO A 1 78 ? -4.035 -3.456 -14.468 1.00 69.50 78 PRO A O 1
ATOM 619 N N . ALA A 1 79 ? -1.974 -4.347 -14.721 1.00 84.56 79 ALA A N 1
ATOM 620 C CA . ALA A 1 79 ? -1.196 -3.137 -14.473 1.00 84.56 79 ALA A CA 1
ATOM 621 C C . ALA A 1 79 ? -1.480 -2.463 -13.117 1.00 84.56 79 ALA A C 1
ATOM 623 O O . ALA A 1 79 ? -1.727 -1.255 -13.050 1.00 84.56 79 ALA A O 1
ATOM 624 N N . ARG A 1 80 ? -1.421 -3.232 -12.023 1.00 87.62 80 ARG A N 1
ATOM 625 C CA . ARG A 1 80 ? -1.536 -2.722 -10.650 1.00 87.62 80 ARG A CA 1
ATOM 626 C C . ARG A 1 80 ? -0.366 -3.160 -9.782 1.00 87.62 80 ARG A C 1
ATOM 628 O O . ARG A 1 80 ? 0.103 -4.281 -9.927 1.00 87.62 80 ARG A O 1
ATOM 635 N N . ALA A 1 81 ? 0.038 -2.292 -8.857 1.00 90.19 81 ALA A N 1
ATOM 636 C CA . ALA A 1 81 ? 0.920 -2.633 -7.746 1.00 90.19 81 ALA A CA 1
ATOM 637 C C . ALA A 1 81 ? 0.117 -2.776 -6.454 1.00 90.19 81 ALA A C 1
ATOM 639 O O . ALA A 1 81 ? -0.694 -1.900 -6.134 1.00 90.19 81 ALA A O 1
ATOM 640 N N . LEU A 1 82 ? 0.344 -3.865 -5.724 1.00 91.75 82 LEU A N 1
ATOM 641 C CA . LEU A 1 82 ? -0.300 -4.123 -4.446 1.00 91.75 82 LEU A CA 1
ATOM 642 C C . LEU A 1 82 ? 0.471 -3.467 -3.299 1.00 91.75 82 LEU A C 1
ATOM 644 O O . LEU A 1 82 ? 1.688 -3.602 -3.191 1.00 91.75 82 LEU A O 1
ATOM 648 N N . THR A 1 83 ? -0.261 -2.794 -2.417 1.00 90.62 83 THR A N 1
ATOM 649 C CA . THR A 1 83 ? 0.270 -2.208 -1.186 1.00 90.62 83 THR A CA 1
ATOM 650 C C . THR A 1 83 ? -0.412 -2.855 0.012 1.00 90.62 83 THR A C 1
ATOM 652 O O . THR A 1 83 ? -1.645 -2.875 0.078 1.00 90.62 83 THR A O 1
ATOM 655 N N . ARG A 1 84 ? 0.383 -3.338 0.973 1.00 92.81 84 ARG A N 1
ATOM 656 C CA . ARG A 1 84 ? -0.091 -3.769 2.295 1.00 92.81 84 ARG A CA 1
ATOM 657 C C . ARG A 1 84 ? -0.101 -2.581 3.254 1.00 92.81 84 ARG A C 1
ATOM 659 O O . ARG A 1 84 ? 0.862 -1.822 3.304 1.00 92.81 84 ARG A O 1
ATOM 666 N N . VAL A 1 85 ? -1.161 -2.441 4.040 1.00 89.38 85 VAL A N 1
ATOM 667 C CA . VAL A 1 85 ? -1.279 -1.449 5.111 1.00 89.38 85 VAL A CA 1
ATOM 668 C C . VAL A 1 85 ? -1.625 -2.165 6.404 1.00 89.38 85 VAL A C 1
ATOM 670 O O . VAL A 1 85 ? -2.702 -2.743 6.520 1.00 89.38 85 VAL A O 1
ATOM 673 N N . ARG A 1 86 ? -0.725 -2.094 7.378 1.00 91.06 86 ARG A N 1
ATOM 674 C CA . ARG A 1 86 ? -0.932 -2.522 8.757 1.00 91.06 86 ARG A CA 1
ATOM 675 C C . ARG A 1 86 ? -1.385 -1.326 9.585 1.00 91.06 86 ARG A C 1
ATOM 677 O O . ARG A 1 86 ? -0.685 -0.321 9.671 1.00 91.06 86 ARG A O 1
ATOM 684 N N . LEU A 1 87 ? -2.561 -1.434 10.179 1.00 88.38 87 LEU A N 1
ATOM 685 C CA . LEU A 1 87 ? -3.243 -0.375 10.906 1.00 88.38 87 LEU A CA 1
ATOM 686 C C . LEU A 1 87 ? -3.384 -0.781 12.366 1.00 88.38 87 LEU A C 1
ATOM 688 O O . LEU A 1 87 ? -4.019 -1.786 12.653 1.00 88.38 87 LEU A O 1
ATOM 692 N N . ILE A 1 88 ? -2.821 0.002 13.275 1.00 91.25 88 ILE A N 1
ATOM 693 C CA . ILE A 1 88 ? -2.805 -0.288 14.708 1.00 91.25 88 ILE A CA 1
ATOM 694 C C . ILE A 1 88 ? -3.589 0.812 15.413 1.00 91.25 88 ILE A C 1
ATOM 696 O O . ILE A 1 88 ? -3.235 1.988 15.308 1.00 91.25 88 ILE A O 1
ATOM 700 N N . ASN A 1 89 ? -4.651 0.450 16.131 1.00 91.00 89 ASN A N 1
ATOM 701 C CA . ASN A 1 89 ? -5.374 1.394 16.973 1.00 91.00 89 ASN A CA 1
ATOM 702 C C . ASN A 1 89 ? -4.659 1.538 18.318 1.00 91.00 89 ASN A C 1
ATOM 704 O O . ASN A 1 89 ? -4.872 0.760 19.244 1.00 91.00 89 ASN A O 1
ATOM 708 N N . SER A 1 90 ? -3.817 2.561 18.434 1.00 90.25 90 SER A N 1
ATOM 709 C CA . SER A 1 90 ? -3.126 2.901 19.683 1.00 90.25 90 SER A CA 1
ATOM 710 C C . SER A 1 90 ? -3.929 3.864 20.567 1.00 90.25 90 SER A C 1
ATOM 712 O O . SER A 1 90 ? -3.422 4.324 21.588 1.00 90.25 90 SER A O 1
ATOM 714 N N . SER A 1 91 ? -5.162 4.205 20.182 1.00 87.69 91 SER A N 1
ATOM 715 C CA . SER A 1 91 ? -6.059 5.043 20.976 1.00 87.69 91 SER A CA 1
ATOM 716 C C . SER A 1 91 ? -6.840 4.222 22.010 1.00 87.69 91 SER A C 1
ATOM 718 O O . SER A 1 91 ? -6.897 2.996 21.951 1.00 87.69 91 SER A O 1
ATOM 720 N N . ALA A 1 92 ? -7.493 4.912 22.947 1.00 88.94 92 ALA A N 1
ATOM 721 C CA . ALA A 1 92 ? -8.418 4.292 23.899 1.00 88.94 92 ALA A CA 1
ATOM 722 C C . ALA A 1 92 ? -9.849 4.132 23.342 1.00 88.94 92 ALA A C 1
ATOM 724 O O . ALA A 1 92 ? -10.735 3.659 24.051 1.00 88.94 92 ALA A O 1
ATOM 725 N N . GLN A 1 93 ? -10.103 4.569 22.105 1.00 87.88 93 GLN A N 1
ATOM 726 C CA . GLN A 1 93 ? -11.434 4.602 21.502 1.00 87.88 93 GLN A CA 1
ATOM 727 C C . GLN A 1 93 ? -11.559 3.564 20.390 1.00 87.88 93 GLN A C 1
ATOM 729 O O . GLN A 1 93 ? -10.578 3.167 19.767 1.00 87.88 93 GLN A O 1
ATOM 734 N N . THR A 1 94 ? -12.791 3.137 20.117 1.00 87.75 94 THR A N 1
ATOM 735 C CA . THR A 1 94 ? -13.075 2.358 18.908 1.00 87.75 94 THR A CA 1
ATOM 736 C C . THR A 1 94 ? -13.041 3.288 17.704 1.00 87.75 94 THR A C 1
ATOM 738 O O . THR A 1 94 ? -13.693 4.331 17.705 1.00 87.75 94 THR A O 1
ATOM 741 N N . LEU A 1 95 ? -12.286 2.910 16.679 1.00 83.25 95 LEU A N 1
ATOM 742 C CA . LEU A 1 95 ? -12.124 3.704 15.470 1.00 83.25 95 LEU A CA 1
ATOM 743 C C . LEU A 1 95 ? -12.986 3.136 14.346 1.00 83.25 95 LEU A C 1
ATOM 745 O O . LEU A 1 95 ? -12.854 1.970 13.977 1.00 83.25 95 LEU A O 1
ATOM 749 N N . HIS A 1 96 ? -13.845 3.976 13.774 1.00 80.56 96 HIS A N 1
ATOM 750 C CA . HIS A 1 96 ? -14.668 3.619 12.623 1.00 80.56 96 HIS A CA 1
ATOM 751 C C . HIS A 1 96 ? -13.964 4.032 11.331 1.00 80.56 96 HIS A C 1
ATOM 753 O O . HIS A 1 96 ? -13.833 5.217 11.018 1.00 80.56 96 HIS A O 1
ATOM 759 N N . PHE A 1 97 ? -13.500 3.049 10.563 1.00 75.12 97 PHE A N 1
ATOM 760 C CA . PHE A 1 97 ? -12.728 3.303 9.352 1.00 75.12 97 PHE A CA 1
ATOM 761 C C . PHE A 1 97 ? -13.619 3.362 8.117 1.00 75.12 97 PHE A C 1
ATOM 763 O O . PHE A 1 97 ? -14.250 2.385 7.718 1.00 75.12 97 PHE A O 1
ATOM 770 N N . THR A 1 98 ? -13.615 4.525 7.466 1.00 67.44 98 THR A N 1
ATOM 771 C CA . THR A 1 98 ? -14.374 4.767 6.231 1.00 67.44 98 THR A CA 1
ATOM 772 C C . THR A 1 98 ? -13.477 5.027 5.023 1.00 67.44 98 THR A C 1
ATOM 774 O O . THR A 1 98 ? -13.850 4.702 3.891 1.00 67.44 98 THR A O 1
ATOM 777 N N . ARG A 1 99 ? -12.307 5.649 5.227 1.00 71.44 99 ARG A N 1
ATOM 778 C CA . ARG A 1 99 ? -11.392 6.087 4.163 1.00 71.44 99 ARG A CA 1
ATOM 779 C C . ARG A 1 99 ? -9.944 6.091 4.643 1.00 71.44 99 ARG A C 1
ATOM 781 O O . ARG A 1 99 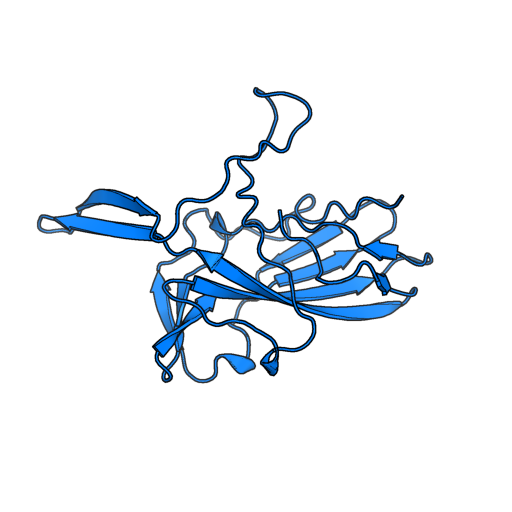? -9.671 6.312 5.816 1.00 71.44 99 ARG A O 1
ATOM 788 N N . LEU A 1 100 ? -9.038 5.889 3.694 1.00 72.31 100 LEU A N 1
ATOM 789 C CA . LEU A 1 100 ? -7.593 5.865 3.882 1.00 72.31 100 LEU A CA 1
ATOM 790 C C . LEU A 1 100 ? -6.937 6.735 2.800 1.00 72.31 100 LEU A C 1
ATOM 792 O O . LEU A 1 100 ? -7.248 6.574 1.613 1.00 72.31 100 LEU A O 1
ATOM 796 N N . LEU A 1 101 ? -6.039 7.657 3.153 1.00 73.75 101 LEU A N 1
ATOM 797 C CA . LEU A 1 101 ? -5.145 8.262 2.159 1.00 73.75 101 LEU A CA 1
ATOM 798 C C . LEU A 1 101 ? -3.817 7.525 2.243 1.00 73.75 101 LEU A C 1
ATOM 800 O O . LEU A 1 101 ? -3.329 7.180 3.312 1.00 73.75 101 LEU A O 1
ATOM 804 N N . VAL A 1 102 ? -3.250 7.230 1.086 1.00 76.88 102 VAL A N 1
ATOM 805 C CA . VAL A 1 102 ? -1.970 6.546 1.017 1.00 76.88 102 VAL A CA 1
ATOM 806 C C . VAL A 1 102 ? -1.074 7.346 0.090 1.00 76.88 102 VAL A C 1
ATOM 808 O O . VAL A 1 102 ? -1.483 7.616 -1.045 1.00 76.88 102 VAL A O 1
ATOM 811 N N . PRO A 1 103 ? 0.127 7.750 0.538 1.00 77.19 103 PRO A N 1
ATOM 812 C CA . PRO A 1 103 ? 1.028 8.533 -0.287 1.00 77.19 103 PRO A CA 1
ATOM 813 C C . PRO A 1 103 ? 1.796 7.617 -1.243 1.00 77.19 103 PRO A C 1
ATOM 815 O O . PRO A 1 103 ? 2.988 7.396 -1.075 1.00 77.19 103 PRO A O 1
ATOM 818 N N . ILE A 1 104 ? 1.124 7.115 -2.281 1.00 80.38 104 ILE A N 1
ATOM 819 C CA . ILE A 1 104 ? 1.707 6.179 -3.263 1.00 80.38 104 ILE A CA 1
ATOM 820 C C . ILE A 1 104 ? 3.021 6.690 -3.862 1.00 80.38 104 ILE A C 1
ATOM 822 O O . ILE A 1 104 ? 3.937 5.915 -4.088 1.00 80.38 104 ILE A O 1
ATOM 826 N N . GLY A 1 105 ? 3.165 8.005 -4.057 1.00 80.94 105 GLY A N 1
ATOM 827 C CA . GLY A 1 105 ? 4.411 8.593 -4.562 1.00 80.94 105 GLY A CA 1
ATOM 828 C C . GLY A 1 105 ? 5.626 8.438 -3.636 1.00 80.94 105 GLY A C 1
ATOM 829 O O . GLY A 1 105 ? 6.737 8.714 -4.077 1.00 80.94 105 GLY A O 1
ATOM 830 N N . ARG A 1 106 ? 5.429 8.033 -2.375 1.00 84.19 106 ARG A N 1
ATOM 831 C CA . ARG A 1 106 ? 6.488 7.720 -1.401 1.00 84.19 106 ARG A CA 1
ATOM 832 C C . ARG A 1 106 ? 6.845 6.235 -1.361 1.00 84.19 106 ARG A C 1
ATOM 834 O O . ARG A 1 106 ? 7.698 5.872 -0.564 1.00 84.19 106 ARG A O 1
ATOM 841 N N . LEU A 1 107 ? 6.191 5.410 -2.178 1.00 88.25 107 LEU A N 1
ATOM 842 C CA . LEU A 1 107 ? 6.437 3.979 -2.238 1.00 88.25 107 LEU A CA 1
ATOM 843 C C . LEU A 1 107 ? 7.215 3.642 -3.513 1.00 88.25 107 LEU A C 1
ATOM 845 O O . LEU A 1 107 ? 6.869 4.104 -4.604 1.00 88.25 107 LEU A O 1
ATOM 849 N N . GLY A 1 108 ? 8.262 2.842 -3.364 1.00 91.06 108 GLY A N 1
ATOM 850 C CA . GLY A 1 108 ? 8.959 2.174 -4.452 1.00 91.06 108 GLY A CA 1
ATOM 851 C C . GLY A 1 108 ? 8.106 1.075 -5.080 1.00 91.06 108 GLY A C 1
ATOM 852 O O . GLY A 1 108 ? 7.109 0.625 -4.510 1.00 91.06 108 GLY A O 1
ATOM 853 N N . LEU A 1 109 ? 8.510 0.653 -6.275 1.00 92.56 109 LEU A N 1
ATOM 854 C CA . LEU A 1 109 ? 7.859 -0.397 -7.049 1.00 92.56 109 LEU A CA 1
ATOM 855 C C . LEU A 1 109 ? 8.767 -1.618 -7.136 1.00 92.56 109 LEU A C 1
ATOM 857 O O . LEU A 1 109 ? 9.937 -1.507 -7.510 1.00 92.56 109 LEU A O 1
ATOM 861 N N . PHE A 1 110 ? 8.187 -2.781 -6.879 1.00 94.06 110 PHE A N 1
ATOM 862 C CA . PHE A 1 110 ? 8.847 -4.072 -6.935 1.00 94.06 110 PHE A CA 1
ATOM 863 C C . PHE A 1 110 ? 8.109 -5.016 -7.877 1.00 94.06 110 PHE A C 1
ATOM 865 O O . PHE A 1 110 ? 6.889 -4.924 -8.027 1.00 94.06 110 PHE A O 1
ATOM 872 N N . LEU A 1 111 ? 8.856 -5.939 -8.472 1.00 94.19 111 LEU A N 1
ATOM 873 C CA . LEU A 1 111 ? 8.350 -7.053 -9.258 1.00 94.19 111 LEU A CA 1
ATOM 874 C C . LEU A 1 111 ? 8.669 -8.348 -8.518 1.00 94.19 111 LEU A C 1
ATOM 876 O O . LEU A 1 111 ? 9.832 -8.642 -8.249 1.00 94.19 111 LEU A O 1
ATOM 880 N N . ALA A 1 112 ? 7.631 -9.099 -8.173 1.00 93.88 112 ALA A N 1
ATOM 881 C CA . ALA A 1 112 ? 7.762 -10.418 -7.582 1.00 93.88 112 ALA A CA 1
ATOM 882 C C . ALA A 1 112 ? 8.070 -11.479 -8.644 1.00 93.88 112 ALA A C 1
ATOM 884 O O . ALA A 1 112 ? 7.763 -11.312 -9.827 1.00 93.88 112 ALA A O 1
ATOM 885 N N . ALA A 1 113 ? 8.638 -12.603 -8.206 1.00 93.50 113 ALA A N 1
ATOM 886 C CA . ALA A 1 113 ? 8.959 -13.740 -9.072 1.00 93.50 113 ALA A CA 1
ATOM 887 C C . ALA A 1 113 ? 7.734 -14.335 -9.798 1.00 93.50 113 ALA A C 1
ATOM 889 O O . ALA A 1 113 ? 7.878 -14.940 -10.858 1.00 93.50 113 ALA A O 1
ATOM 890 N N . ASP A 1 114 ? 6.528 -14.148 -9.254 1.00 90.50 114 ASP A N 1
ATOM 891 C CA . ASP A 1 114 ? 5.262 -14.559 -9.871 1.00 90.50 114 ASP A CA 1
ATOM 892 C C . ASP A 1 114 ? 4.715 -13.543 -10.900 1.00 90.50 114 ASP A C 1
ATOM 894 O O . ASP A 1 114 ? 3.622 -13.722 -11.440 1.00 90.50 114 ASP A O 1
ATOM 898 N N . GLY A 1 115 ? 5.468 -12.473 -11.183 1.00 90.31 115 GLY A N 1
ATOM 899 C CA . GLY A 1 115 ? 5.115 -11.417 -12.132 1.00 90.31 115 GLY A CA 1
ATOM 900 C C . GLY A 1 115 ? 4.194 -10.334 -11.564 1.00 90.31 115 GLY A C 1
ATOM 901 O O . GLY A 1 115 ? 3.823 -9.402 -12.287 1.00 90.31 115 GLY A O 1
ATOM 902 N N . ARG A 1 116 ? 3.807 -10.420 -10.286 1.00 92.06 116 ARG A N 1
ATOM 903 C CA . ARG A 1 116 ? 2.964 -9.408 -9.642 1.00 92.06 116 ARG A CA 1
ATOM 904 C C . ARG A 1 116 ? 3.794 -8.222 -9.187 1.00 92.06 116 ARG A C 1
ATOM 906 O O . ARG A 1 116 ? 4.948 -8.353 -8.785 1.00 92.06 116 ARG A O 1
ATOM 913 N N . HIS A 1 117 ? 3.179 -7.046 -9.220 1.00 92.81 117 HIS A N 1
ATOM 914 C CA . HIS A 1 117 ? 3.831 -5.834 -8.753 1.00 92.81 117 HIS A CA 1
ATOM 915 C C . HIS A 1 117 ? 3.420 -5.532 -7.321 1.00 92.81 117 HIS A C 1
ATOM 917 O O . HIS A 1 117 ? 2.243 -5.613 -6.963 1.00 92.81 117 HIS A O 1
ATOM 923 N N . TRP A 1 118 ? 4.395 -5.116 -6.530 1.00 94.06 118 TRP A N 1
ATOM 924 C CA . TRP A 1 118 ? 4.225 -4.759 -5.132 1.00 94.06 118 TRP A CA 1
ATOM 925 C C . TRP A 1 118 ? 4.838 -3.396 -4.863 1.00 94.06 118 TRP A C 1
ATOM 927 O O . TRP A 1 118 ? 5.697 -2.923 -5.607 1.00 94.06 118 TRP A O 1
ATOM 937 N N . THR A 1 119 ? 4.394 -2.758 -3.793 1.00 93.00 119 THR A N 1
ATOM 938 C CA . THR A 1 119 ? 5.060 -1.585 -3.235 1.00 93.00 119 THR A CA 1
ATOM 939 C C . THR A 1 119 ? 5.693 -1.924 -1.895 1.00 93.00 119 THR A C 1
ATOM 941 O O . THR A 1 119 ? 5.460 -3.000 -1.341 1.00 93.00 119 THR A O 1
ATOM 944 N N . GLU A 1 120 ? 6.434 -0.978 -1.320 1.00 92.25 120 GLU A N 1
ATOM 945 C CA . GLU A 1 120 ? 6.680 -1.013 0.123 1.00 92.25 120 GLU A CA 1
ATOM 946 C C . GLU A 1 120 ? 5.343 -1.085 0.875 1.00 92.25 120 GLU A C 1
ATOM 948 O O . GLU A 1 120 ? 4.321 -0.550 0.420 1.00 92.25 120 GLU A O 1
ATOM 953 N N . GLY A 1 121 ? 5.353 -1.773 2.015 1.00 91.75 121 GLY A N 1
ATOM 954 C CA . GLY A 1 121 ? 4.218 -1.786 2.920 1.00 91.75 121 GLY A CA 1
ATOM 955 C C . GLY A 1 121 ? 4.152 -0.509 3.754 1.00 91.75 121 GLY A C 1
ATOM 956 O O . GLY A 1 121 ?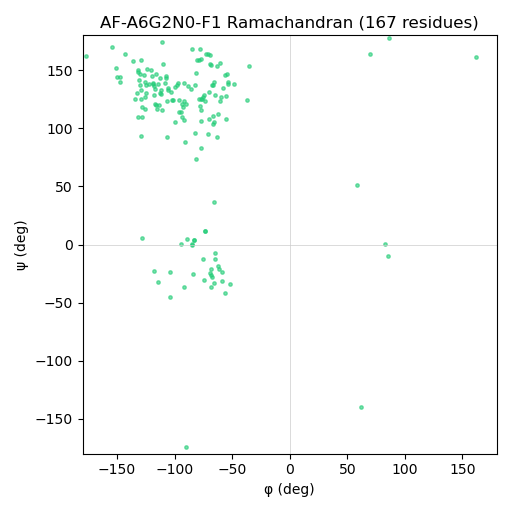 5.077 0.307 3.786 1.00 91.75 121 GLY A O 1
ATOM 957 N N . LEU A 1 122 ? 3.023 -0.320 4.422 1.00 89.00 122 LEU A N 1
ATOM 958 C CA . LEU A 1 122 ? 2.794 0.802 5.317 1.00 89.00 122 LEU A CA 1
ATOM 959 C C . LEU A 1 122 ? 2.390 0.300 6.687 1.00 89.00 122 LEU A C 1
ATOM 961 O O . LEU A 1 122 ? 1.517 -0.557 6.804 1.00 89.00 122 LEU A O 1
ATOM 965 N N . ARG A 1 123 ? 2.947 0.922 7.719 1.00 90.00 123 ARG A N 1
ATOM 966 C CA . ARG A 1 123 ? 2.483 0.779 9.094 1.00 90.00 123 ARG A CA 1
ATOM 967 C C . ARG A 1 123 ? 1.877 2.096 9.542 1.00 90.00 123 ARG A C 1
ATOM 969 O O . ARG A 1 123 ? 2.497 3.140 9.382 1.00 90.00 123 ARG A O 1
ATOM 976 N N . ALA A 1 124 ? 0.675 2.067 10.094 1.00 87.19 124 ALA A N 1
ATOM 977 C CA . ALA A 1 124 ? 0.012 3.251 10.609 1.00 87.19 124 ALA A CA 1
ATOM 978 C C . ALA A 1 124 ? -0.460 3.033 12.043 1.00 87.19 124 ALA A C 1
ATOM 980 O O . ALA A 1 124 ? -1.300 2.173 12.296 1.00 87.19 124 ALA A O 1
ATOM 981 N N . ASN A 1 125 ? 0.064 3.837 12.964 1.00 87.94 125 ASN A N 1
ATOM 982 C CA . ASN A 1 125 ? -0.384 3.888 14.350 1.00 87.94 125 ASN A CA 1
ATOM 983 C C . ASN A 1 125 ? -1.391 5.031 14.489 1.00 87.94 125 ASN A C 1
ATOM 985 O O . ASN A 1 125 ? -1.054 6.202 14.300 1.00 87.94 125 ASN A O 1
ATOM 989 N N . VAL A 1 126 ? -2.640 4.682 14.780 1.00 84.69 126 VAL A N 1
ATOM 990 C CA . VAL A 1 126 ? -3.758 5.620 14.874 1.00 84.69 126 VAL A CA 1
ATOM 991 C C . VAL A 1 126 ? -4.002 5.941 16.341 1.00 84.69 126 VAL A C 1
ATOM 993 O O . VAL A 1 126 ? -4.510 5.109 17.093 1.00 84.69 126 VAL A O 1
ATOM 996 N N . GLY A 1 127 ? -3.595 7.140 16.753 1.00 81.56 127 GLY A N 1
ATOM 997 C CA . GLY A 1 127 ? -3.940 7.710 18.051 1.00 81.56 127 GLY A CA 1
ATOM 998 C C . GLY A 1 127 ? -5.235 8.523 17.987 1.00 81.56 127 GLY A C 1
ATOM 999 O O . GLY A 1 127 ? -5.911 8.575 16.962 1.00 81.56 127 GLY A O 1
ATOM 1000 N N . THR A 1 128 ? -5.573 9.189 19.092 1.00 71.94 128 THR A N 1
ATOM 1001 C CA . THR A 1 128 ? -6.802 9.996 19.197 1.00 71.94 128 THR A CA 1
ATOM 1002 C C . THR A 1 128 ? -6.770 11.254 18.318 1.00 71.94 128 THR A C 1
ATOM 1004 O O . THR A 1 128 ? -7.789 11.635 17.755 1.00 71.94 128 THR A O 1
ATOM 1007 N N . GLU A 1 129 ? -5.609 11.903 18.189 1.00 68.19 129 GLU A N 1
ATOM 1008 C CA . GLU A 1 129 ? -5.470 13.187 17.472 1.00 68.19 129 GLU A CA 1
ATOM 1009 C C . GLU A 1 129 ? -4.537 13.115 16.260 1.00 68.19 129 GLU A C 1
ATOM 1011 O O . GLU A 1 129 ? -4.603 13.950 15.357 1.00 68.19 129 GLU A O 1
ATOM 1016 N N . VAL A 1 130 ? -3.639 12.132 16.246 1.00 69.44 130 VAL A N 1
ATOM 1017 C CA . VAL A 1 130 ? -2.559 12.025 15.266 1.00 69.44 130 VAL A CA 1
ATOM 1018 C C . VAL A 1 130 ? -2.539 10.619 14.701 1.00 69.44 130 VAL A C 1
ATOM 1020 O O . VAL A 1 130 ? -2.737 9.642 15.427 1.00 69.44 130 VAL A O 1
ATOM 1023 N N . VAL A 1 131 ? -2.261 10.533 13.401 1.00 75.88 131 VAL A N 1
ATOM 1024 C CA . VAL A 1 131 ? -1.909 9.268 12.769 1.00 75.88 131 VAL A CA 1
ATOM 1025 C C . VAL A 1 131 ? -0.487 9.325 12.262 1.00 75.88 131 VAL A C 1
ATOM 1027 O O . VAL A 1 131 ? -0.176 10.090 11.348 1.00 75.88 131 VAL A O 1
ATOM 1030 N N . ASP A 1 132 ? 0.350 8.475 12.837 1.00 81.69 132 ASP A N 1
ATOM 1031 C CA . ASP A 1 132 ? 1.730 8.300 12.421 1.00 81.69 132 ASP A CA 1
ATOM 1032 C C . ASP A 1 132 ? 1.795 7.139 11.439 1.00 81.69 132 ASP A C 1
ATOM 1034 O O . ASP A 1 132 ? 1.501 5.995 11.788 1.00 81.69 132 ASP A O 1
ATOM 1038 N N . CYS A 1 133 ? 2.139 7.442 10.188 1.00 83.12 133 CYS A N 1
ATOM 1039 C CA . CYS A 1 133 ? 2.279 6.437 9.149 1.00 83.12 133 CYS A CA 1
ATOM 1040 C C . CYS A 1 133 ? 3.715 6.380 8.635 1.00 83.12 133 CYS A C 1
ATOM 1042 O O . CYS A 1 133 ? 4.347 7.404 8.372 1.00 83.12 133 CYS A O 1
ATOM 1044 N N . GLU A 1 134 ? 4.220 5.162 8.512 1.00 87.06 134 GLU A N 1
ATOM 1045 C CA . GLU A 1 134 ? 5.601 4.831 8.203 1.00 87.06 134 GLU A CA 1
ATOM 1046 C C . GLU A 1 134 ? 5.643 3.907 6.991 1.00 87.06 134 GLU A C 1
ATOM 1048 O O . GLU A 1 134 ? 4.817 2.999 6.862 1.00 87.06 134 GLU A O 1
ATOM 1053 N N . VAL A 1 135 ? 6.617 4.140 6.109 1.00 88.81 135 VAL A N 1
ATOM 1054 C CA . VAL A 1 135 ? 6.952 3.199 5.037 1.00 88.81 135 VAL A CA 1
ATOM 1055 C C . VAL A 1 135 ? 7.790 2.083 5.634 1.00 88.81 1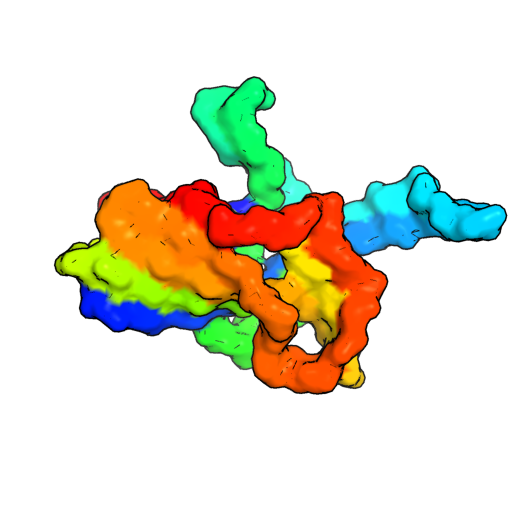35 VAL A C 1
ATOM 1057 O O . VAL A 1 135 ? 8.807 2.343 6.276 1.00 88.81 135 VAL A O 1
ATOM 1060 N N . GLU A 1 136 ? 7.350 0.846 5.440 1.00 88.25 136 GLU A N 1
ATOM 1061 C CA . GLU A 1 136 ? 8.107 -0.323 5.860 1.00 88.25 136 GLU A CA 1
ATOM 1062 C C . GLU A 1 136 ? 9.382 -0.428 5.016 1.00 88.25 136 GLU A C 1
ATOM 1064 O O . GLU A 1 136 ? 9.377 -0.204 3.808 1.00 88.25 136 GLU A O 1
ATOM 1069 N N . THR A 1 137 ? 10.502 -0.749 5.659 1.00 77.81 137 THR A N 1
ATOM 1070 C CA . THR A 1 137 ? 11.822 -0.791 5.009 1.00 77.81 137 THR A CA 1
ATOM 1071 C C . THR A 1 137 ? 11.963 -1.930 4.003 1.00 77.81 137 THR A C 1
ATOM 1073 O O . THR A 1 137 ? 12.823 -1.872 3.124 1.00 77.81 137 THR A O 1
ATOM 1076 N N . ALA A 1 138 ? 11.128 -2.959 4.134 1.00 77.50 138 ALA A N 1
ATOM 1077 C CA . ALA A 1 138 ? 11.075 -4.109 3.255 1.00 77.50 138 ALA A CA 1
ATOM 1078 C C . ALA A 1 138 ? 9.680 -4.231 2.618 1.00 77.50 138 ALA A C 1
ATOM 1080 O O . ALA A 1 138 ? 8.681 -3.837 3.231 1.00 77.50 138 ALA A O 1
ATOM 1081 N N . PRO A 1 139 ? 9.596 -4.780 1.396 1.00 79.69 139 PRO A N 1
ATOM 1082 C CA . PRO A 1 139 ? 8.322 -5.163 0.807 1.00 79.69 139 PRO A CA 1
ATOM 1083 C C . PRO A 1 139 ? 7.626 -6.233 1.673 1.00 79.69 139 PRO A C 1
ATOM 1085 O O . PRO A 1 139 ? 8.297 -6.941 2.429 1.00 79.69 139 PRO A O 1
ATOM 1088 N N . PRO A 1 140 ? 6.289 -6.355 1.582 1.00 88.25 140 PRO A N 1
ATOM 1089 C CA . PRO A 1 140 ? 5.529 -7.355 2.328 1.00 88.25 140 PRO A CA 1
ATOM 1090 C C . PRO A 1 140 ? 6.062 -8.779 2.102 1.00 88.25 140 PRO A C 1
ATOM 1092 O O . PRO A 1 140 ? 6.399 -9.132 0.974 1.00 88.25 140 PRO A O 1
ATOM 1095 N N . GLU A 1 141 ? 6.114 -9.607 3.148 1.00 90.75 141 GLU A N 1
ATOM 1096 C CA . GLU A 1 141 ? 6.592 -11.001 3.061 1.00 90.75 141 GLU A CA 1
ATOM 1097 C C . GLU A 1 141 ? 5.771 -11.828 2.061 1.00 90.75 141 GLU A C 1
ATOM 1099 O O . GLU A 1 141 ? 6.299 -12.698 1.371 1.00 90.75 141 GLU A O 1
ATOM 1104 N N . GLU A 1 142 ? 4.485 -11.502 1.930 1.00 92.31 142 GLU A N 1
ATOM 1105 C CA . GLU A 1 142 ? 3.535 -12.100 0.994 1.00 92.31 142 GLU A CA 1
ATOM 1106 C C . GLU A 1 142 ? 3.925 -11.882 -0.476 1.00 92.31 142 GLU A C 1
ATOM 1108 O O . GLU A 1 142 ? 3.451 -12.606 -1.351 1.00 92.31 142 GLU A O 1
ATOM 1113 N N . ALA A 1 143 ? 4.797 -10.909 -0.758 1.00 90.75 143 ALA A N 1
ATOM 1114 C CA . ALA A 1 143 ? 5.354 -10.681 -2.087 1.00 90.75 143 ALA A CA 1
ATOM 1115 C C . ALA A 1 143 ? 6.429 -11.715 -2.470 1.00 90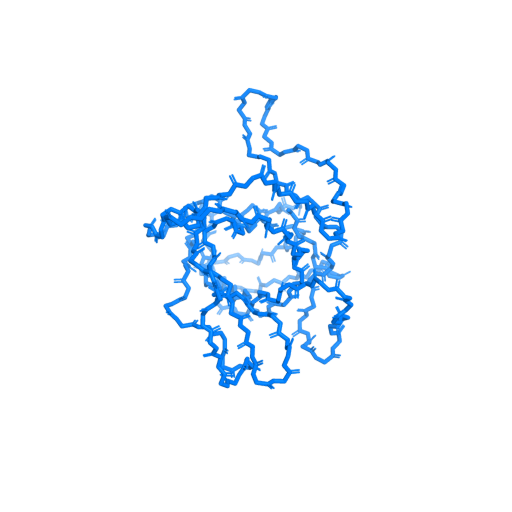.75 143 ALA A C 1
ATOM 1117 O O . ALA A 1 143 ? 6.820 -11.796 -3.635 1.00 90.75 143 ALA A O 1
ATOM 1118 N N . GLY A 1 144 ? 6.914 -12.508 -1.508 1.00 92.31 144 GLY A N 1
ATOM 1119 C CA . GLY A 1 144 ? 7.982 -13.476 -1.719 1.00 92.31 144 GLY A CA 1
ATOM 1120 C C . GLY A 1 144 ? 9.292 -12.811 -2.147 1.00 92.31 144 GLY A C 1
ATOM 1121 O O . GLY A 1 144 ? 9.690 -11.769 -1.627 1.00 92.31 144 GLY A O 1
ATOM 1122 N N . SER A 1 145 ? 9.994 -13.434 -3.095 1.00 93.38 145 SER A N 1
ATOM 1123 C CA . SER A 1 145 ? 11.205 -12.849 -3.673 1.00 93.38 145 SER A CA 1
ATOM 1124 C C . SER A 1 145 ? 10.832 -11.761 -4.674 1.00 93.38 145 SER A C 1
ATOM 1126 O O . SER A 1 145 ? 10.085 -12.018 -5.623 1.00 93.38 145 SER A O 1
ATOM 1128 N N . VAL A 1 146 ? 11.373 -10.560 -4.463 1.00 94.88 146 VAL A N 1
ATOM 1129 C CA . VAL A 1 146 ? 11.102 -9.401 -5.311 1.00 94.88 146 VAL A CA 1
ATOM 1130 C C . VAL A 1 146 ? 12.374 -8.678 -5.738 1.00 94.88 146 VAL A C 1
ATOM 1132 O O . VAL A 1 146 ? 13.360 -8.620 -5.002 1.00 94.88 146 VAL A O 1
ATOM 1135 N N . GLU A 1 147 ? 12.310 -8.061 -6.910 1.00 95.06 147 GLU A N 1
ATOM 1136 C CA . GLU A 1 147 ? 13.301 -7.122 -7.426 1.00 95.06 147 GLU A CA 1
ATOM 1137 C C . GLU A 1 147 ? 12.725 -5.704 -7.405 1.00 95.06 147 GLU A C 1
ATOM 1139 O O . GLU A 1 147 ? 11.560 -5.489 -7.747 1.00 95.06 147 GLU A O 1
ATOM 1144 N N . ARG A 1 148 ? 13.531 -4.708 -7.025 1.00 93.69 148 ARG A N 1
ATOM 1145 C CA . ARG A 1 148 ? 13.113 -3.304 -7.091 1.00 93.69 148 ARG A CA 1
ATOM 1146 C C . ARG A 1 148 ? 13.211 -2.794 -8.532 1.00 93.69 148 ARG A C 1
ATOM 1148 O O . ARG A 1 148 ? 14.295 -2.723 -9.095 1.00 93.69 148 ARG A O 1
ATOM 1155 N N . VAL A 1 149 ? 12.080 -2.378 -9.098 1.00 92.94 149 VAL A N 1
ATOM 1156 C CA . VAL A 1 149 ? 11.963 -1.874 -10.481 1.00 92.94 149 VAL A CA 1
ATOM 1157 C C . VAL A 1 149 ? 12.121 -0.355 -10.543 1.00 92.94 149 VAL A C 1
ATOM 1159 O O . VAL A 1 149 ? 12.663 0.194 -11.510 1.00 92.94 149 VAL A O 1
ATOM 1162 N N . ARG A 1 150 ? 11.608 0.346 -9.525 1.00 90.50 150 ARG A N 1
ATOM 1163 C CA . ARG A 1 150 ? 11.697 1.805 -9.391 1.00 90.50 150 ARG A CA 1
ATOM 1164 C C . ARG A 1 150 ? 11.778 2.218 -7.930 1.00 90.50 150 ARG A C 1
ATOM 1166 O O . ARG A 1 150 ? 11.106 1.645 -7.075 1.00 90.50 150 ARG A O 1
ATOM 1173 N N . GLU A 1 151 ? 12.547 3.269 -7.677 1.00 90.50 151 GLU A N 1
ATOM 1174 C CA . GLU A 1 151 ? 12.523 3.974 -6.398 1.00 90.50 151 GLU A CA 1
ATOM 1175 C C . GLU A 1 151 ? 11.248 4.803 -6.223 1.00 90.50 151 GLU A C 1
ATOM 1177 O O . GLU A 1 151 ? 10.536 5.111 -7.185 1.00 90.50 151 GLU A O 1
ATOM 1182 N N . ALA A 1 152 ? 10.979 5.197 -4.978 1.00 87.88 152 ALA A N 1
ATOM 1183 C CA . ALA A 1 152 ? 9.913 6.135 -4.671 1.00 87.88 152 ALA A CA 1
ATOM 1184 C C . ALA A 1 152 ? 10.122 7.462 -5.422 1.00 87.88 152 ALA A C 1
ATOM 1186 O O . ALA A 1 152 ? 11.209 8.040 -5.440 1.00 87.88 152 ALA A O 1
ATOM 1187 N N . ARG A 1 153 ? 9.047 7.981 -6.023 1.00 80.56 153 ARG A N 1
ATOM 1188 C CA . ARG A 1 153 ? 9.078 9.226 -6.817 1.00 80.56 153 ARG A CA 1
ATOM 1189 C C . ARG A 1 153 ? 9.341 10.465 -5.969 1.00 80.56 153 ARG A C 1
ATOM 1191 O O . ARG A 1 153 ? 9.833 11.475 -6.464 1.00 80.56 153 ARG A O 1
ATOM 1198 N N . ARG A 1 154 ? 8.944 10.416 -4.702 1.00 76.94 154 ARG A N 1
ATOM 1199 C CA . ARG A 1 154 ? 9.224 11.427 -3.685 1.00 76.94 154 ARG A CA 1
ATOM 1200 C C . ARG A 1 154 ? 10.159 10.812 -2.656 1.00 76.94 154 ARG A C 1
ATOM 1202 O O . ARG A 1 154 ? 10.001 9.645 -2.315 1.00 76.94 154 ARG A O 1
ATOM 1209 N N . GLY A 1 155 ? 11.084 11.620 -2.139 1.00 64.56 155 GLY A N 1
ATOM 1210 C CA . GLY A 1 155 ? 12.036 11.185 -1.119 1.00 64.56 155 GLY A CA 1
ATOM 1211 C C . GLY A 1 155 ? 11.360 10.450 0.045 1.00 64.56 155 GLY A C 1
ATOM 1212 O O . GLY A 1 155 ? 10.305 10.864 0.536 1.00 64.56 155 GLY A O 1
ATOM 1213 N N . SER A 1 156 ? 12.001 9.371 0.489 1.00 55.56 156 SER A N 1
ATOM 1214 C CA . SER A 1 156 ? 11.519 8.418 1.496 1.00 55.56 156 SER A CA 1
ATOM 1215 C C . SER A 1 156 ? 11.544 8.940 2.939 1.00 55.56 156 SER A C 1
ATOM 1217 O O . SER A 1 156 ? 11.389 8.158 3.872 1.00 55.56 156 SER A O 1
ATOM 1219 N N . SER A 1 157 ? 11.752 10.245 3.171 1.00 45.75 157 SER A N 1
ATOM 1220 C CA . SER A 1 157 ? 12.001 10.746 4.526 1.00 45.75 157 SER A CA 1
ATOM 1221 C C . SER A 1 157 ? 10.782 10.573 5.441 1.00 45.75 157 SER A C 1
ATOM 1223 O O . SER A 1 157 ? 9.838 11.364 5.368 1.00 45.75 157 SER A O 1
ATOM 1225 N N . GLY A 1 158 ? 10.888 9.588 6.334 1.00 60.78 158 GLY A N 1
ATOM 1226 C CA . GLY A 1 158 ? 10.309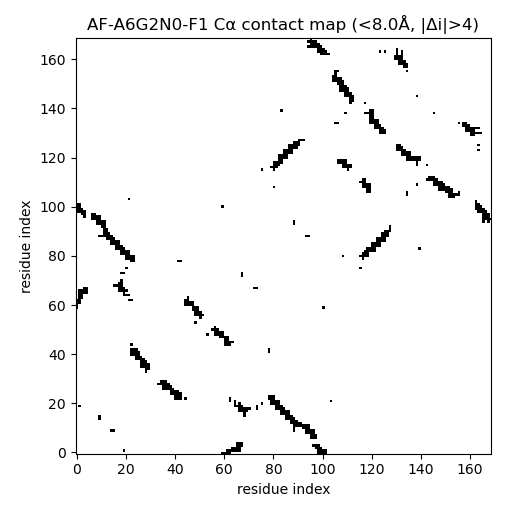 9.558 7.672 1.00 60.78 158 GLY A CA 1
ATOM 1227 C C . GLY A 1 158 ? 8.792 9.436 7.782 1.00 60.78 158 GLY A C 1
ATOM 1228 O O . GLY A 1 158 ? 8.032 9.676 6.843 1.00 60.78 158 GLY A O 1
ATOM 1229 N N . VAL A 1 159 ? 8.390 9.073 9.001 1.00 58.56 159 VAL A N 1
ATOM 1230 C CA . VAL A 1 159 ? 7.020 9.111 9.519 1.00 58.56 159 VAL A CA 1
ATOM 1231 C C . VAL A 1 159 ? 6.283 10.342 8.987 1.00 58.56 159 VAL A C 1
ATOM 1233 O O . VAL A 1 159 ? 6.739 11.475 9.167 1.00 58.56 159 VAL A O 1
ATOM 1236 N N . PHE A 1 160 ? 5.138 10.147 8.340 1.00 70.00 160 PHE A N 1
ATOM 1237 C CA . PHE A 1 160 ? 4.278 11.236 7.885 1.00 70.00 160 PHE A CA 1
ATOM 1238 C C . PHE A 1 160 ? 2.963 11.240 8.661 1.00 70.00 160 PHE A C 1
ATOM 1240 O O . PHE A 1 160 ? 2.256 10.241 8.757 1.00 70.00 160 PHE A O 1
ATOM 1247 N N . ARG A 1 161 ? 2.611 12.422 9.178 1.00 56.97 161 ARG A N 1
ATOM 1248 C CA . ARG A 1 161 ? 1.517 12.612 10.147 1.00 56.97 161 ARG A CA 1
ATOM 1249 C C . ARG A 1 161 ? 0.113 12.764 9.548 1.00 56.97 161 ARG A C 1
ATOM 1251 O O . ARG A 1 161 ? -0.835 13.047 10.269 1.00 56.97 161 ARG A O 1
ATOM 1258 N N . ARG A 1 162 ? -0.033 12.712 8.218 1.00 55.19 162 ARG A N 1
ATOM 1259 C CA . ARG A 1 162 ? -1.273 13.139 7.527 1.00 55.19 162 ARG A CA 1
ATOM 1260 C C . ARG A 1 162 ? -1.871 12.142 6.543 1.00 55.19 162 ARG A C 1
ATOM 1262 O O . ARG A 1 162 ? -2.836 12.476 5.864 1.00 55.19 162 ARG A O 1
ATOM 1269 N N . ALA A 1 163 ? -1.336 10.932 6.435 1.00 51.59 163 ALA A N 1
ATOM 1270 C CA . ALA A 1 163 ? -1.885 9.994 5.459 1.00 51.59 163 ALA A CA 1
ATOM 1271 C C . ALA A 1 163 ? -3.221 9.394 5.881 1.00 51.59 163 ALA A C 1
ATOM 1273 O O . ALA A 1 163 ? -4.071 9.116 5.048 1.00 51.59 163 ALA A O 1
ATOM 1274 N N . LEU A 1 164 ? -3.474 9.230 7.169 1.00 52.28 164 LEU A N 1
ATOM 1275 C CA . LEU A 1 164 ? -4.680 8.552 7.603 1.00 5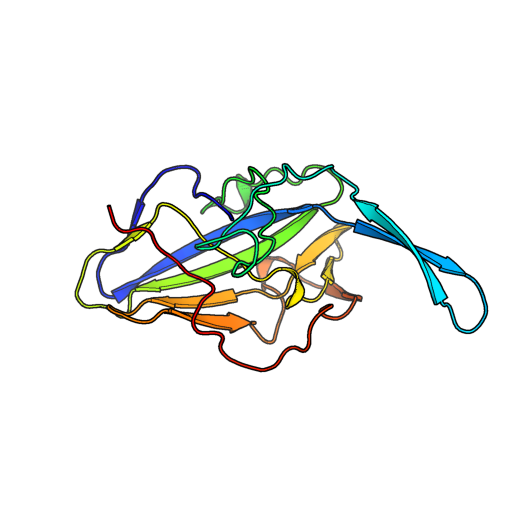2.28 164 LEU A CA 1
ATOM 1276 C C . LEU A 1 164 ? -5.672 9.547 8.177 1.00 52.28 164 LEU A C 1
ATOM 1278 O O . LEU A 1 164 ? -5.658 9.856 9.359 1.00 52.28 164 LEU A O 1
ATOM 1282 N N . VAL A 1 165 ? -6.564 10.042 7.322 1.00 51.34 165 VAL A N 1
ATOM 1283 C CA . VAL A 1 165 ? -7.812 10.633 7.803 1.00 51.34 165 VAL A CA 1
ATOM 1284 C C . VAL A 1 165 ? -8.839 9.510 7.855 1.00 51.34 165 VAL A C 1
ATOM 1286 O O . VAL A 1 165 ? -9.554 9.264 6.882 1.00 51.34 165 VAL A O 1
ATOM 1289 N N . ALA A 1 166 ? -8.889 8.812 8.989 1.00 49.47 166 ALA A N 1
ATOM 1290 C CA . ALA A 1 166 ? -10.082 8.070 9.356 1.00 49.47 166 ALA A CA 1
ATOM 1291 C C . ALA A 1 166 ? -11.167 9.115 9.629 1.00 49.47 166 ALA A C 1
ATOM 1293 O O . ALA A 1 166 ? -11.122 9.817 10.636 1.00 49.47 166 ALA A O 1
ATOM 1294 N N . LEU A 1 167 ? -12.101 9.300 8.694 1.00 47.00 167 LEU A N 1
ATOM 1295 C CA . LEU A 1 167 ? -13.304 10.068 8.999 1.00 47.00 167 LEU A CA 1
ATOM 1296 C C . LEU A 1 167 ? -14.137 9.202 9.942 1.00 47.00 167 LEU A C 1
ATOM 1298 O O . LEU A 1 167 ? -14.848 8.304 9.483 1.00 47.00 167 LEU A O 1
ATOM 1302 N N . VAL A 1 168 ? -13.968 9.462 11.238 1.00 39.81 168 VAL A N 1
ATOM 1303 C CA . VAL A 1 168 ? -14.895 9.053 12.288 1.00 39.81 168 VAL A CA 1
ATOM 1304 C C . VAL A 1 168 ? -16.172 9.850 12.035 1.00 39.81 168 VAL A C 1
ATOM 1306 O O . VAL A 1 168 ? -16.160 11.081 12.090 1.00 39.81 168 VAL A O 1
ATOM 1309 N N . GLY A 1 169 ? -17.222 9.150 11.623 1.00 40.44 169 GLY A N 1
ATOM 1310 C CA . GLY A 1 169 ? -18.589 9.664 11.609 1.00 40.44 169 GLY A CA 1
ATOM 1311 C C . GLY A 1 169 ? -19.319 9.177 12.843 1.00 40.44 169 GLY A C 1
ATOM 1312 O O . GLY A 1 169 ? -18.987 8.054 13.286 1.00 40.44 169 GLY A O 1
#

Foldseek 3Di:
DEFAPDWDKAAAFGKAKWKWWDAAKDFDFDDVVTDTDDIGTPDDFDFDWAAPDPVGTDRQRPPHIHIDSDPVPDDLDPRIAMEMEMETENENGIATAGDWADPQLLWFWKAAPVRGIYTFYKYWYDYPPWIWIAGHPDTDCVSPDIDTPGHRNDDNDHTDTPGGDRPDD

Organism: NCBI:txid391625